Protein AF-A0A3N4V142-F1 (afdb_monomer)

pLDDT: mean 89.55, std 14.26, range [33.94, 98.5]

Radius of gyration: 16.53 Å; Cα contacts (8 Å, |Δi|>4): 207; chains: 1; bounding box: 37×30×50 Å

Nearest PDB structures (foldseek):
  4b8x-assembly1_B  TM=4.682E-01  e=1.183E+00  Streptomyces coelicolor

Structure (mmCIF, N/CA/C/O backbone):
data_AF-A0A3N4V142-F1
#
_entry.id   AF-A0A3N4V142-F1
#
loop_
_atom_site.group_PDB
_atom_site.id
_atom_site.type_symbol
_atom_site.label_atom_id
_atom_site.label_alt_id
_atom_site.label_comp_id
_atom_site.label_asym_id
_atom_site.label_entity_id
_atom_site.label_seq_id
_atom_site.pdbx_PDB_ins_code
_atom_site.Cartn_x
_atom_site.Cartn_y
_atom_site.Cartn_z
_atom_site.occupancy
_atom_site.B_iso_or_equiv
_atom_site.auth_seq_id
_atom_site.auth_comp_id
_atom_site.auth_asym_id
_atom_site.auth_atom_id
_atom_site.pdbx_PDB_model_num
ATOM 1 N N . MET A 1 1 ? 12.316 -19.179 24.791 1.00 38.84 1 MET A N 1
ATOM 2 C CA . MET A 1 1 ? 11.315 -18.103 24.986 1.00 38.84 1 MET A CA 1
ATOM 3 C C . MET A 1 1 ? 11.892 -16.774 24.496 1.00 38.84 1 MET A C 1
ATOM 5 O O . MET A 1 1 ? 12.183 -15.899 25.296 1.00 38.84 1 MET A O 1
ATOM 9 N N . THR A 1 2 ? 12.101 -16.636 23.185 1.00 36.81 2 THR A N 1
ATOM 10 C CA . THR A 1 2 ? 12.703 -15.438 22.552 1.00 36.81 2 THR A CA 1
ATOM 11 C C . THR A 1 2 ? 11.988 -15.021 21.258 1.00 36.81 2 THR A C 1
ATOM 13 O O . THR A 1 2 ? 12.402 -14.069 20.619 1.00 36.81 2 THR A O 1
ATOM 16 N N . SER A 1 3 ? 10.885 -15.680 20.884 1.00 42.75 3 SER A N 1
ATOM 17 C CA . SER A 1 3 ? 10.229 -15.501 19.573 1.00 42.75 3 SER A CA 1
ATOM 18 C C . SER A 1 3 ? 9.184 -14.371 19.523 1.00 42.75 3 SER A C 1
ATOM 20 O O . SER A 1 3 ? 8.798 -13.945 18.439 1.00 42.75 3 SER A O 1
ATOM 22 N N . SER A 1 4 ? 8.746 -13.836 20.669 1.00 42.22 4 SER A N 1
ATOM 23 C CA . SER A 1 4 ? 7.634 -12.870 20.695 1.00 42.22 4 SER A CA 1
ATOM 24 C C . SER A 1 4 ? 8.020 -11.449 20.262 1.00 42.22 4 SER A C 1
ATOM 26 O O . SER A 1 4 ? 7.137 -10.680 19.896 1.00 42.22 4 SER A O 1
ATOM 28 N N . PHE A 1 5 ? 9.306 -11.084 20.323 1.00 33.94 5 PHE A N 1
ATOM 29 C CA . PHE A 1 5 ? 9.769 -9.741 19.943 1.00 33.94 5 PHE A CA 1
ATOM 30 C C . PHE A 1 5 ? 9.992 -9.621 18.426 1.00 33.94 5 PHE A C 1
ATOM 32 O O . PHE A 1 5 ? 9.668 -8.587 17.848 1.00 33.94 5 PHE A O 1
ATOM 39 N N . ASP A 1 6 ? 10.449 -10.705 17.788 1.00 54.03 6 ASP A N 1
ATOM 40 C CA . ASP A 1 6 ? 10.699 -10.786 16.340 1.00 54.03 6 ASP A CA 1
ATOM 41 C C . ASP A 1 6 ? 9.384 -10.798 15.543 1.00 54.03 6 ASP A C 1
ATOM 43 O O . ASP A 1 6 ? 9.183 -10.003 14.628 1.00 54.03 6 ASP A O 1
ATOM 47 N N . SER A 1 7 ? 8.411 -11.600 15.994 1.00 56.69 7 SER A N 1
ATOM 48 C CA . SER A 1 7 ? 7.109 -11.739 15.327 1.00 56.69 7 SER A CA 1
ATOM 49 C C . SER A 1 7 ? 6.297 -10.437 15.291 1.00 56.69 7 SER A C 1
ATOM 51 O O . SER A 1 7 ? 5.573 -10.202 14.325 1.00 56.69 7 SER A O 1
ATOM 53 N N . SER A 1 8 ? 6.409 -9.572 16.313 1.00 61.19 8 SER A N 1
ATOM 54 C 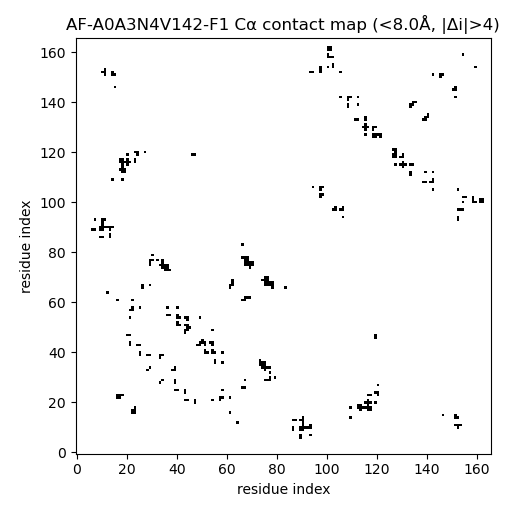CA . SER A 1 8 ? 5.695 -8.282 16.313 1.00 61.19 8 SER A CA 1
ATOM 55 C C . SER A 1 8 ? 6.309 -7.285 15.327 1.00 61.19 8 SER A C 1
ATOM 57 O O . SER A 1 8 ? 5.589 -6.496 14.721 1.00 61.19 8 SER A O 1
ATOM 59 N N . SER A 1 9 ? 7.630 -7.349 15.119 1.00 83.25 9 SER A N 1
ATOM 60 C CA . SER A 1 9 ? 8.323 -6.498 14.148 1.00 83.25 9 SER A CA 1
ATOM 61 C C . SER A 1 9 ? 7.916 -6.869 12.723 1.00 83.25 9 SER A C 1
ATOM 63 O O . SER A 1 9 ? 7.612 -5.993 11.916 1.00 83.25 9 SER A O 1
ATOM 65 N N . GLU A 1 10 ? 7.841 -8.167 12.428 1.00 89.44 10 GLU A N 1
ATOM 66 C CA . GLU A 1 10 ? 7.420 -8.664 11.117 1.00 89.44 10 GLU A CA 1
ATOM 67 C C . GLU A 1 10 ? 5.938 -8.386 10.831 1.00 89.44 10 GLU A C 1
ATOM 69 O O . GLU A 1 10 ? 5.598 -7.998 9.715 1.00 89.44 10 GLU A O 1
ATOM 74 N N . GLY A 1 11 ? 5.058 -8.531 11.829 1.00 93.19 11 GLY A N 1
ATOM 75 C CA . GLY A 1 11 ? 3.638 -8.194 11.693 1.00 93.19 11 GLY A CA 1
ATOM 76 C C . GLY A 1 11 ? 3.418 -6.704 11.422 1.00 93.19 11 GLY A C 1
ATOM 77 O O . GLY A 1 11 ? 2.671 -6.341 10.515 1.00 93.19 11 GLY A O 1
ATOM 78 N N . VAL A 1 12 ? 4.121 -5.822 12.141 1.00 94.69 12 VAL A N 1
ATOM 79 C CA . VAL A 1 12 ? 4.088 -4.369 11.887 1.00 94.69 12 VAL A CA 1
ATOM 80 C C . VAL A 1 12 ? 4.607 -4.040 10.486 1.00 94.69 12 VAL A C 1
ATOM 82 O O . VAL A 1 12 ? 3.970 -3.280 9.758 1.00 94.69 12 VAL A O 1
ATOM 85 N N . GLN A 1 13 ? 5.730 -4.633 10.082 1.00 94.25 13 GLN A N 1
ATOM 86 C CA . GLN A 1 13 ? 6.295 -4.451 8.747 1.00 94.25 13 GLN A CA 1
ATOM 87 C C . GLN A 1 13 ? 5.319 -4.896 7.652 1.00 94.25 13 GLN A C 1
ATOM 89 O O . GLN A 1 13 ? 5.111 -4.169 6.682 1.00 94.25 13 GLN A O 1
ATOM 94 N N . ALA A 1 14 ? 4.669 -6.047 7.828 1.00 95.56 14 ALA A N 1
ATOM 95 C CA . ALA A 1 14 ? 3.656 -6.537 6.904 1.00 95.56 14 ALA A CA 1
ATOM 96 C C . ALA A 1 14 ? 2.447 -5.591 6.819 1.00 95.56 14 ALA A C 1
ATOM 98 O O . ALA A 1 14 ? 1.974 -5.292 5.724 1.00 95.56 14 ALA A O 1
ATOM 99 N N . LEU A 1 15 ? 1.993 -5.027 7.944 1.00 96.81 15 LEU A N 1
ATOM 100 C CA . LEU A 1 15 ? 0.937 -4.010 7.935 1.00 96.81 15 LEU A CA 1
ATOM 101 C C . LEU A 1 15 ? 1.341 -2.749 7.168 1.00 96.81 15 LEU A C 1
ATOM 103 O O . LEU A 1 15 ? 0.522 -2.210 6.423 1.00 96.81 15 LEU A O 1
ATOM 107 N N . ILE A 1 16 ? 2.581 -2.279 7.321 1.00 95.69 16 ILE A N 1
ATOM 108 C CA . ILE A 1 16 ? 3.093 -1.130 6.560 1.00 95.69 16 ILE A CA 1
ATOM 109 C C . ILE A 1 16 ? 3.028 -1.431 5.059 1.00 95.69 16 ILE A C 1
ATOM 111 O O . ILE A 1 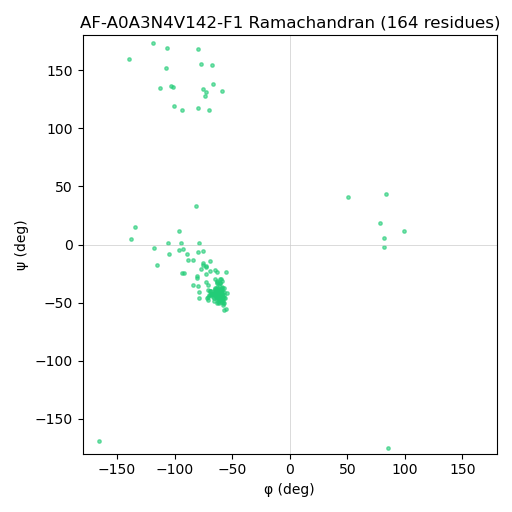16 ? 2.455 -0.645 4.310 1.00 95.69 16 ILE A O 1
ATOM 115 N N . VAL A 1 17 ? 3.536 -2.590 4.632 1.00 96.00 17 VAL A N 1
ATOM 116 C CA . VAL A 1 17 ? 3.556 -2.986 3.216 1.00 96.00 17 VAL A CA 1
ATOM 117 C C . VAL A 1 17 ? 2.141 -3.132 2.651 1.00 96.00 17 VAL A C 1
ATOM 119 O O . VAL A 1 17 ? 1.828 -2.545 1.619 1.00 96.00 17 VAL A O 1
ATOM 122 N N . PHE A 1 18 ? 1.255 -3.865 3.326 1.00 96.12 18 PHE A N 1
ATOM 123 C CA . PHE A 1 18 ? -0.071 -4.172 2.782 1.00 96.12 18 PHE A CA 1
ATOM 124 C C . PHE A 1 18 ? -1.060 -3.006 2.833 1.00 96.12 18 PHE A C 1
ATOM 126 O O . PHE A 1 18 ? -2.070 -3.043 2.129 1.00 96.12 18 PHE A O 1
ATOM 133 N N . THR A 1 19 ? -0.796 -1.982 3.650 1.00 97.06 19 THR A N 1
ATOM 134 C CA . THR A 1 19 ? -1.629 -0.770 3.711 1.00 97.06 19 THR A CA 1
ATOM 135 C C . THR A 1 19 ? -1.105 0.379 2.857 1.00 97.06 19 THR A C 1
ATOM 137 O O . THR A 1 19 ? -1.785 1.401 2.746 1.00 97.06 19 THR A O 1
ATOM 140 N N . ASP A 1 20 ? 0.067 0.230 2.237 1.00 95.88 20 ASP A N 1
ATOM 141 C CA . ASP A 1 20 ? 0.631 1.223 1.330 1.00 95.88 20 ASP A CA 1
ATOM 142 C C . ASP A 1 20 ? 0.242 0.905 -0.132 1.00 95.88 20 ASP A C 1
ATOM 144 O O . ASP A 1 20 ? 0.649 -0.122 -0.686 1.00 95.88 20 ASP A O 1
ATOM 148 N N . PRO A 1 21 ? -0.531 1.782 -0.801 1.00 95.62 21 PRO A N 1
ATOM 149 C CA . PRO A 1 21 ? -0.915 1.590 -2.194 1.00 95.62 21 PRO A CA 1
ATOM 150 C C . PRO A 1 21 ? 0.251 1.505 -3.183 1.00 95.62 21 PRO A C 1
ATOM 152 O O . PRO A 1 21 ? 0.092 0.877 -4.230 1.00 95.62 21 PRO A O 1
ATOM 155 N N . VAL A 1 22 ? 1.375 2.171 -2.900 1.00 96.38 22 VAL A N 1
ATOM 156 C CA . VAL A 1 22 ? 2.572 2.129 -3.749 1.00 96.38 22 VAL A CA 1
ATOM 157 C C . VAL A 1 22 ? 3.228 0.763 -3.607 1.00 96.38 22 VAL A C 1
ATOM 159 O O . VAL A 1 22 ? 3.499 0.129 -4.622 1.00 96.38 22 VAL A O 1
ATOM 162 N N . CYS A 1 23 ? 3.381 0.263 -2.376 1.00 96.38 23 CYS A N 1
ATOM 163 C CA . CYS A 1 23 ? 3.896 -1.082 -2.120 1.00 96.38 23 CYS A CA 1
ATOM 164 C C . CYS A 1 23 ? 3.080 -2.146 -2.859 1.00 96.38 23 CYS A C 1
ATOM 166 O O . CYS A 1 23 ? 3.625 -2.899 -3.663 1.00 96.38 23 CYS A O 1
ATOM 168 N N . VAL A 1 24 ? 1.762 -2.175 -2.634 1.00 95.50 24 VAL A N 1
ATOM 169 C CA . VAL A 1 24 ? 0.869 -3.203 -3.198 1.00 95.50 24 VAL A CA 1
ATOM 170 C C . VAL A 1 24 ? 0.886 -3.208 -4.728 1.00 95.50 24 VAL A C 1
ATOM 172 O O . VAL A 1 24 ? 0.833 -4.279 -5.336 1.00 95.50 24 VAL A O 1
ATOM 175 N N . TYR A 1 25 ? 0.966 -2.033 -5.356 1.00 96.31 25 TYR A N 1
ATOM 176 C CA . TYR A 1 25 ? 0.995 -1.933 -6.813 1.00 96.31 25 TYR A CA 1
ATOM 177 C C . TYR A 1 25 ? 2.379 -2.235 -7.404 1.00 96.31 25 TYR A C 1
ATOM 179 O O . TYR A 1 25 ? 2.463 -2.859 -8.456 1.00 96.31 25 TYR A O 1
ATOM 187 N N . CYS A 1 26 ? 3.471 -1.859 -6.731 1.00 96.44 26 CYS A N 1
ATOM 188 C CA . CYS A 1 26 ? 4.814 -2.288 -7.125 1.00 96.44 26 CYS A CA 1
ATOM 189 C C . CYS A 1 26 ? 4.943 -3.817 -7.099 1.00 96.44 26 CYS A C 1
ATOM 191 O O . CYS A 1 26 ? 5.487 -4.388 -8.041 1.00 96.44 26 CYS A O 1
ATOM 193 N N . LEU A 1 27 ? 4.399 -4.475 -6.067 1.00 95.12 27 LEU A N 1
ATOM 194 C CA . LEU A 1 27 ? 4.379 -5.938 -5.976 1.00 95.12 27 LEU A CA 1
ATOM 195 C C . LEU A 1 27 ? 3.616 -6.573 -7.144 1.00 95.12 27 LEU A C 1
ATOM 197 O O . LEU A 1 27 ? 4.119 -7.523 -7.732 1.00 95.12 27 LEU A O 1
ATOM 201 N N . ASP A 1 28 ? 2.462 -6.023 -7.545 1.00 94.69 28 ASP A N 1
ATOM 202 C CA . ASP A 1 28 ? 1.756 -6.510 -8.743 1.00 94.69 28 ASP A CA 1
ATOM 203 C C . ASP A 1 28 ? 2.620 -6.451 -9.990 1.00 94.69 28 ASP A C 1
ATOM 205 O O . ASP A 1 28 ? 2.728 -7.441 -10.701 1.00 94.69 28 ASP A O 1
ATOM 209 N N . LEU A 1 29 ? 3.245 -5.303 -10.248 1.00 96.06 29 LEU A N 1
ATOM 210 C CA . LEU A 1 29 ? 4.057 -5.120 -11.445 1.00 96.06 29 LEU A CA 1
ATOM 211 C C . LEU A 1 29 ? 5.215 -6.124 -11.491 1.00 96.06 29 LEU A C 1
ATOM 213 O O . LEU A 1 29 ? 5.496 -6.684 -12.551 1.00 96.06 29 LEU A O 1
ATOM 217 N N . VAL A 1 30 ? 5.858 -6.382 -10.350 1.00 96.00 30 VAL A N 1
ATOM 218 C CA . VAL A 1 30 ? 6.935 -7.376 -10.249 1.00 96.00 30 VAL A CA 1
ATOM 219 C C . VAL A 1 30 ? 6.407 -8.791 -10.493 1.00 96.00 30 VAL A C 1
ATOM 221 O O . VAL A 1 30 ? 6.980 -9.507 -11.311 1.00 96.00 30 VAL A O 1
ATOM 224 N N . HIS A 1 31 ? 5.285 -9.175 -9.876 1.00 93.44 31 HIS A N 1
ATOM 225 C CA . HIS A 1 31 ? 4.668 -10.494 -10.078 1.00 93.44 31 HIS A CA 1
ATOM 226 C C . HIS A 1 31 ? 4.066 -10.684 -11.483 1.00 93.44 31 HIS A C 1
ATOM 228 O O . HIS A 1 31 ? 3.934 -11.808 -11.966 1.00 93.44 31 HIS A O 1
ATOM 234 N N . GLU A 1 32 ? 3.730 -9.595 -12.178 1.00 93.81 32 GLU A N 1
ATOM 235 C CA . GLU A 1 32 ? 3.373 -9.589 -13.603 1.00 93.81 32 GLU A CA 1
ATOM 236 C C . GLU A 1 32 ? 4.603 -9.735 -14.522 1.00 93.81 32 GLU A C 1
ATOM 238 O O . GLU A 1 32 ? 4.455 -9.893 -15.737 1.00 93.81 32 GLU A O 1
ATOM 243 N N . GLY A 1 33 ? 5.815 -9.725 -13.957 1.00 95.31 33 GLY A N 1
ATOM 244 C CA . GLY A 1 33 ? 7.072 -9.990 -14.651 1.00 95.31 33 GLY A CA 1
ATOM 245 C C . GLY A 1 33 ? 7.864 -8.745 -15.049 1.00 95.31 33 GLY A C 1
ATOM 246 O O . GLY A 1 33 ? 8.817 -8.867 -15.822 1.00 95.31 33 GLY A O 1
ATOM 247 N N . LEU A 1 34 ? 7.508 -7.549 -14.563 1.00 97.19 34 LEU A N 1
ATOM 248 C CA . LEU A 1 34 ? 8.350 -6.371 -14.774 1.00 97.19 34 LEU A CA 1
ATOM 249 C C . LEU A 1 34 ? 9.604 -6.466 -13.906 1.00 97.19 34 LEU A C 1
ATOM 251 O O . LEU A 1 34 ? 9.532 -6.673 -12.699 1.00 97.19 34 LEU A O 1
ATOM 255 N N . THR A 1 35 ? 10.758 -6.239 -14.529 1.00 97.25 35 THR A N 1
ATOM 256 C CA . THR A 1 35 ? 12.062 -6.313 -13.857 1.00 97.25 35 THR A CA 1
ATOM 257 C C . THR A 1 35 ? 12.782 -4.969 -13.793 1.00 97.25 35 THR A C 1
ATOM 259 O O . THR A 1 35 ? 13.689 -4.810 -12.987 1.00 97.25 35 THR A O 1
ATOM 262 N N . SER A 1 36 ? 12.413 -3.972 -14.603 1.00 97.88 36 SER A N 1
ATOM 263 C CA . SER A 1 36 ? 13.088 -2.668 -14.597 1.00 97.88 36 SER A CA 1
ATOM 264 C C . SER A 1 36 ? 12.599 -1.790 -13.445 1.00 97.88 36 SER A C 1
ATOM 266 O O . SER A 1 36 ? 11.439 -1.380 -13.425 1.00 97.88 36 SER A O 1
ATOM 268 N N . GLU A 1 37 ? 13.496 -1.427 -12.526 1.00 97.06 37 GLU A N 1
ATOM 269 C CA . GLU A 1 37 ? 13.172 -0.562 -11.382 1.00 97.06 37 GLU A CA 1
ATOM 270 C C . GLU A 1 37 ? 12.577 0.786 -11.817 1.00 97.06 37 GLU A C 1
ATOM 272 O O . GLU A 1 37 ? 11.546 1.216 -11.300 1.00 97.06 37 GLU A O 1
ATOM 277 N N . ALA A 1 38 ? 13.187 1.428 -12.817 1.00 97.44 38 ALA A N 1
ATOM 278 C CA . ALA A 1 38 ? 12.730 2.716 -13.330 1.00 97.44 38 ALA A CA 1
ATOM 279 C C . ALA A 1 38 ? 11.328 2.625 -13.953 1.00 97.44 38 ALA A C 1
ATOM 281 O O . ALA A 1 38 ? 10.510 3.528 -13.773 1.00 97.44 38 ALA A O 1
ATOM 282 N N . GLU A 1 39 ? 11.032 1.532 -14.663 1.00 98.12 39 GLU A N 1
ATOM 283 C CA . GLU A 1 39 ? 9.713 1.315 -15.256 1.00 98.12 39 GLU A CA 1
ATOM 284 C C . GLU A 1 39 ? 8.647 1.056 -14.188 1.00 98.12 39 GLU A C 1
ATOM 286 O O . GLU A 1 39 ? 7.563 1.641 -14.249 1.00 98.12 39 GLU A O 1
ATOM 291 N N . ILE A 1 40 ? 8.956 0.227 -13.186 1.00 98.25 40 ILE A N 1
ATOM 292 C CA . ILE A 1 40 ? 8.040 -0.063 -12.078 1.00 98.25 40 ILE A CA 1
ATOM 293 C C . ILE A 1 40 ? 7.736 1.225 -11.303 1.00 98.25 40 ILE A C 1
ATOM 295 O O . ILE A 1 40 ? 6.565 1.551 -11.091 1.00 98.25 40 ILE A O 1
ATOM 299 N N . ALA A 1 41 ? 8.767 2.004 -10.954 1.00 98.25 41 ALA A N 1
ATOM 300 C CA . ALA A 1 41 ? 8.612 3.274 -10.250 1.00 98.25 41 ALA A CA 1
ATOM 301 C C . ALA A 1 41 ? 7.757 4.271 -11.046 1.00 98.25 41 ALA A C 1
ATOM 303 O O . ALA A 1 41 ? 6.850 4.888 -10.488 1.00 98.25 41 ALA A O 1
ATOM 304 N N . ALA A 1 42 ? 7.996 4.403 -12.356 1.00 98.50 42 ALA A N 1
ATOM 305 C CA . ALA A 1 42 ? 7.227 5.298 -13.217 1.00 98.50 42 ALA A CA 1
ATOM 306 C C . ALA A 1 42 ? 5.745 4.898 -13.296 1.00 98.50 42 ALA A C 1
ATOM 308 O O . ALA A 1 42 ? 4.866 5.744 -13.113 1.00 98.50 42 ALA A O 1
ATOM 309 N N . ARG A 1 43 ? 5.454 3.606 -13.503 1.00 97.94 43 ARG A N 1
ATOM 310 C CA . ARG A 1 43 ? 4.075 3.098 -13.565 1.00 97.94 43 ARG A CA 1
ATOM 311 C C . ARG A 1 43 ? 3.353 3.246 -12.229 1.00 97.94 43 ARG A C 1
ATOM 313 O O . ARG A 1 43 ? 2.177 3.608 -12.212 1.00 97.94 43 ARG A O 1
ATOM 320 N N . ALA A 1 44 ? 4.029 2.986 -11.111 1.00 97.12 44 ALA A N 1
ATOM 321 C CA . ALA A 1 44 ? 3.451 3.163 -9.782 1.00 97.12 44 ALA A CA 1
ATOM 322 C C . ALA A 1 44 ? 3.179 4.637 -9.461 1.00 97.12 44 ALA A C 1
ATOM 324 O O . ALA A 1 44 ? 2.094 4.974 -8.979 1.00 97.12 44 ALA A O 1
ATOM 325 N N . ALA A 1 45 ? 4.116 5.522 -9.801 1.00 97.19 45 ALA A N 1
ATOM 326 C CA . ALA A 1 45 ? 3.964 6.963 -9.646 1.00 97.19 45 ALA A CA 1
ATOM 327 C C . ALA A 1 45 ? 2.743 7.496 -10.406 1.00 97.19 45 ALA A C 1
ATOM 329 O O . ALA A 1 45 ? 1.883 8.147 -9.808 1.00 97.19 45 ALA A O 1
ATOM 330 N N . GLU A 1 46 ? 2.616 7.146 -11.688 1.00 95.81 46 GLU A N 1
ATOM 331 C CA . GLU A 1 46 ? 1.468 7.518 -12.519 1.00 95.81 46 GLU A CA 1
ATOM 332 C C . GLU A 1 46 ? 0.157 6.956 -11.954 1.00 95.81 46 GLU A C 1
ATOM 334 O O . GLU A 1 46 ? -0.842 7.669 -11.830 1.00 95.81 46 GLU A O 1
ATOM 339 N N . ARG A 1 47 ? 0.158 5.674 -11.577 1.00 93.81 47 ARG A N 1
ATOM 340 C CA . ARG A 1 47 ? -1.043 4.978 -11.117 1.00 93.81 47 ARG A CA 1
ATOM 341 C C . ARG A 1 47 ? -1.608 5.556 -9.825 1.00 93.81 47 ARG A C 1
ATOM 343 O O . ARG A 1 47 ? -2.830 5.672 -9.689 1.00 93.81 47 ARG A O 1
ATOM 350 N N . ILE A 1 48 ? -0.734 5.823 -8.861 1.00 93.06 48 ILE A N 1
ATOM 351 C CA . ILE A 1 48 ? -1.117 6.214 -7.502 1.00 93.06 48 ILE A CA 1
ATOM 352 C C . ILE A 1 48 ? -1.207 7.739 -7.365 1.00 93.06 48 ILE A C 1
ATOM 354 O O . ILE A 1 48 ? -1.980 8.224 -6.534 1.00 93.06 48 ILE A O 1
ATOM 358 N N . GLY A 1 49 ? -0.492 8.487 -8.210 1.00 93.38 49 GLY A N 1
ATOM 359 C CA . GLY A 1 49 ? -0.398 9.945 -8.147 1.00 93.38 49 GLY A CA 1
ATOM 360 C C . GLY A 1 49 ? 0.664 10.421 -7.154 1.00 93.38 49 GLY A C 1
ATOM 361 O O . GLY A 1 49 ? 0.406 11.336 -6.374 1.00 93.38 49 GLY A O 1
ATOM 362 N N . VAL A 1 50 ? 1.836 9.781 -7.160 1.00 94.62 50 VAL A N 1
ATOM 363 C CA . VAL A 1 50 ? 3.018 10.153 -6.356 1.00 94.62 50 VAL A CA 1
ATOM 364 C C . VAL A 1 50 ? 4.189 10.507 -7.274 1.00 94.62 50 VAL A C 1
ATOM 366 O O . VAL A 1 50 ? 4.088 10.356 -8.490 1.00 94.62 50 VAL A O 1
ATOM 369 N N . THR A 1 51 ? 5.300 11.003 -6.726 1.00 98.00 51 THR A N 1
ATOM 370 C CA . THR A 1 51 ? 6.499 11.248 -7.542 1.00 98.00 51 THR A CA 1
ATOM 371 C C . THR A 1 51 ? 7.240 9.941 -7.833 1.00 98.00 51 THR A C 1
ATOM 373 O O . THR A 1 51 ? 7.135 8.973 -7.074 1.00 98.00 51 THR A O 1
ATOM 376 N N . VAL A 1 52 ? 8.008 9.912 -8.925 1.00 98.12 52 VAL A N 1
ATOM 377 C CA . VAL A 1 52 ? 8.819 8.740 -9.296 1.00 98.12 52 VAL A CA 1
ATOM 378 C C . VAL A 1 52 ? 9.878 8.458 -8.231 1.00 98.12 52 VAL A C 1
ATOM 380 O O . VAL A 1 52 ? 10.114 7.303 -7.898 1.00 98.12 52 VAL A O 1
ATOM 383 N N . GLU A 1 53 ? 10.456 9.499 -7.628 1.00 98.06 53 GLU A N 1
ATOM 384 C CA . GLU A 1 53 ? 11.453 9.375 -6.560 1.00 98.06 53 GLU A CA 1
ATOM 385 C C . GLU A 1 53 ? 10.864 8.707 -5.313 1.00 98.06 53 GLU A C 1
ATOM 387 O O . GLU A 1 53 ? 11.521 7.882 -4.683 1.00 98.06 53 GLU A O 1
ATOM 392 N N . HIS A 1 54 ? 9.614 9.030 -4.968 1.00 96.88 54 HIS A N 1
ATOM 393 C CA . HIS A 1 54 ? 8.928 8.374 -3.861 1.00 96.88 54 HIS A CA 1
ATOM 394 C C . HIS A 1 54 ? 8.657 6.897 -4.167 1.00 96.88 54 HIS A C 1
ATOM 396 O O . HIS A 1 54 ? 8.929 6.043 -3.327 1.00 96.88 54 HIS A O 1
ATOM 402 N N . ALA A 1 55 ? 8.176 6.582 -5.375 1.00 97.62 55 ALA A N 1
ATOM 403 C CA . ALA A 1 55 ? 7.939 5.199 -5.784 1.00 97.62 55 ALA A CA 1
ATOM 404 C C . ALA A 1 55 ? 9.234 4.364 -5.822 1.00 97.62 55 ALA A C 1
ATOM 406 O O . ALA A 1 55 ? 9.234 3.216 -5.381 1.00 97.62 55 ALA A O 1
ATOM 407 N N . ALA A 1 56 ? 10.346 4.950 -6.275 1.00 97.31 56 ALA A N 1
ATOM 408 C CA . ALA A 1 56 ? 11.661 4.311 -6.251 1.00 97.31 56 ALA A CA 1
ATOM 409 C C . 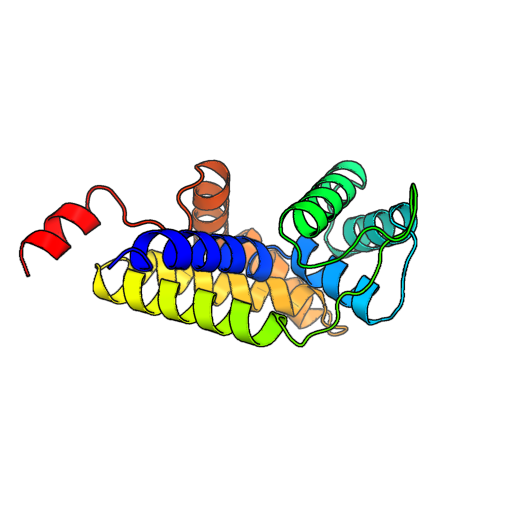ALA A 1 56 ? 12.141 4.040 -4.814 1.00 97.31 56 ALA A C 1
ATOM 411 O O . ALA A 1 56 ? 12.557 2.928 -4.501 1.00 97.31 56 ALA A O 1
ATOM 412 N N . ALA A 1 57 ? 11.988 5.007 -3.902 1.00 97.12 57 ALA A N 1
ATOM 413 C CA . ALA A 1 57 ? 12.325 4.804 -2.491 1.00 97.12 57 ALA A CA 1
ATOM 414 C C . ALA A 1 57 ? 11.487 3.688 -1.836 1.00 97.12 57 ALA A C 1
ATOM 416 O O . ALA A 1 57 ? 11.986 2.954 -0.983 1.00 97.12 57 ALA A O 1
ATOM 417 N N . VAL A 1 58 ? 10.221 3.537 -2.241 1.00 96.50 58 VAL A N 1
ATOM 418 C CA . VAL A 1 58 ? 9.365 2.426 -1.799 1.00 96.50 58 VAL A CA 1
ATOM 419 C C . VAL A 1 58 ? 9.866 1.086 -2.340 1.00 96.50 58 VAL A C 1
ATOM 421 O O . VAL A 1 58 ? 9.916 0.122 -1.579 1.00 96.50 58 VAL A O 1
ATOM 424 N N . LEU A 1 59 ? 10.281 1.012 -3.609 1.00 96.38 59 LEU A N 1
ATOM 425 C CA . LEU A 1 59 ? 10.887 -0.200 -4.177 1.00 96.38 59 LEU A CA 1
ATOM 426 C C . LEU A 1 59 ? 12.151 -0.615 -3.422 1.00 96.38 59 LEU A C 1
ATOM 428 O O . LEU A 1 59 ? 12.274 -1.778 -3.042 1.00 96.38 59 LEU A O 1
ATOM 432 N N . ASP A 1 60 ? 13.049 0.329 -3.136 1.00 96.25 60 ASP A N 1
ATOM 433 C CA . ASP A 1 60 ? 14.231 0.066 -2.309 1.00 96.25 60 ASP A CA 1
ATOM 434 C C . ASP A 1 60 ? 13.845 -0.449 -0.915 1.00 96.25 60 ASP A C 1
ATOM 436 O O . ASP A 1 60 ? 14.468 -1.377 -0.394 1.00 96.25 60 ASP A O 1
ATOM 440 N N . GLY A 1 61 ? 12.783 0.114 -0.331 1.00 95.00 61 GLY A N 1
ATOM 441 C CA . GLY A 1 61 ? 12.190 -0.371 0.911 1.00 95.00 61 GLY A CA 1
ATOM 442 C C . GLY A 1 61 ? 11.744 -1.830 0.809 1.00 95.00 61 GLY A C 1
ATOM 443 O O . GLY A 1 61 ? 12.163 -2.638 1.634 1.00 95.00 61 GLY A O 1
ATOM 444 N N . LEU A 1 62 ? 10.955 -2.178 -0.215 1.00 95.56 62 LEU A N 1
ATOM 445 C CA . LEU A 1 62 ? 10.469 -3.542 -0.470 1.00 95.56 62 LEU A CA 1
ATOM 446 C C . LEU A 1 62 ? 11.608 -4.555 -0.650 1.00 95.56 62 LEU A C 1
ATOM 448 O O . LEU A 1 62 ? 11.496 -5.683 -0.169 1.00 95.56 62 LEU A O 1
ATOM 452 N N . ILE A 1 63 ? 12.710 -4.151 -1.288 1.00 94.75 63 ILE A N 1
ATOM 453 C CA . ILE A 1 63 ? 13.927 -4.970 -1.388 1.00 94.75 63 ILE A CA 1
ATOM 454 C C . ILE A 1 63 ? 14.556 -5.158 -0.009 1.00 94.75 63 ILE A C 1
ATOM 456 O O . ILE A 1 63 ? 14.875 -6.278 0.386 1.00 94.75 63 ILE A O 1
ATOM 460 N N . GLY A 1 64 ? 14.721 -4.068 0.745 1.00 92.50 64 GLY A N 1
ATOM 461 C CA . GLY A 1 64 ? 15.319 -4.101 2.079 1.00 92.50 64 GLY A CA 1
ATOM 462 C C . GLY A 1 64 ? 14.539 -4.962 3.074 1.00 92.50 64 GLY A C 1
ATOM 463 O O . GLY A 1 64 ? 15.140 -5.547 3.973 1.00 92.50 64 GLY A O 1
ATOM 464 N N . VAL A 1 65 ? 13.220 -5.068 2.894 1.00 91.44 65 VAL A N 1
ATOM 465 C CA . VAL A 1 65 ? 12.335 -5.902 3.716 1.00 91.44 65 VAL A CA 1
ATOM 466 C C . VAL A 1 65 ? 12.065 -7.298 3.143 1.00 91.44 65 VAL A C 1
ATOM 468 O O . VAL A 1 65 ? 11.327 -8.063 3.760 1.00 91.44 65 VAL A O 1
ATOM 471 N N . GLY A 1 66 ? 12.664 -7.643 1.999 1.00 91.69 66 GLY A N 1
ATOM 472 C CA . GLY A 1 66 ? 12.647 -8.997 1.442 1.00 91.69 66 GLY A CA 1
ATOM 473 C C . GLY A 1 66 ? 11.365 -9.409 0.715 1.00 91.69 66 GLY A C 1
ATOM 474 O O . GLY A 1 66 ? 11.157 -10.599 0.524 1.00 91.69 66 GLY A O 1
ATOM 475 N N . TYR A 1 67 ? 10.517 -8.467 0.293 1.00 93.19 67 TYR A N 1
ATOM 476 C CA . TYR A 1 67 ? 9.325 -8.794 -0.509 1.00 93.19 67 TYR A CA 1
ATOM 477 C C . TYR A 1 67 ? 9.649 -9.007 -1.993 1.00 93.19 67 TYR A C 1
ATOM 479 O O . TYR A 1 67 ? 8.940 -9.720 -2.693 1.00 93.19 67 TYR A O 1
ATOM 487 N N . ILE A 1 68 ? 10.714 -8.367 -2.473 1.00 94.69 68 ILE A N 1
ATOM 488 C CA . ILE A 1 68 ? 11.253 -8.501 -3.829 1.00 94.69 68 ILE A CA 1
ATOM 489 C C . ILE A 1 68 ? 12.781 -8.514 -3.746 1.00 94.69 68 ILE A C 1
ATOM 491 O O . ILE A 1 68 ? 13.366 -8.071 -2.758 1.00 94.69 68 ILE A O 1
ATOM 495 N N . GLY A 1 69 ? 13.444 -9.034 -4.772 1.00 94.44 69 GLY A N 1
ATOM 496 C CA . GLY A 1 69 ? 14.896 -9.166 -4.810 1.00 94.44 69 GLY A CA 1
ATOM 497 C C . GLY A 1 69 ? 15.565 -8.167 -5.748 1.00 94.44 69 GLY A C 1
ATOM 498 O O . GLY A 1 69 ? 14.929 -7.527 -6.583 1.00 94.44 69 GLY A O 1
ATOM 499 N N . ARG A 1 70 ? 16.893 -8.080 -5.652 1.00 95.81 70 ARG A N 1
ATOM 500 C CA . ARG A 1 70 ? 17.735 -7.385 -6.631 1.00 95.81 70 ARG A CA 1
ATOM 501 C C . ARG A 1 70 ? 18.367 -8.428 -7.561 1.00 95.81 70 ARG A C 1
ATOM 503 O O . ARG A 1 70 ? 19.104 -9.290 -7.088 1.00 95.81 70 ARG A O 1
ATOM 510 N N . ALA A 1 71 ? 18.088 -8.346 -8.861 1.00 93.75 71 ALA A N 1
ATOM 511 C CA . ALA A 1 71 ? 18.682 -9.208 -9.893 1.00 93.75 71 ALA A CA 1
ATOM 512 C C . ALA A 1 71 ? 19.937 -8.588 -10.538 1.00 93.75 71 ALA A C 1
ATOM 514 O O . ALA A 1 71 ? 20.807 -9.300 -11.033 1.00 93.75 71 ALA A O 1
ATOM 515 N N . GLY A 1 72 ? 20.049 -7.259 -10.504 1.00 92.31 72 GLY A N 1
ATOM 516 C CA . GLY A 1 72 ? 21.139 -6.501 -11.115 1.00 92.31 72 GLY A CA 1
ATOM 517 C C . GLY A 1 72 ? 21.171 -5.058 -10.613 1.00 92.31 72 GLY A C 1
ATOM 518 O O . GLY A 1 72 ? 20.471 -4.714 -9.668 1.00 92.31 72 GLY A O 1
ATOM 519 N N . LEU A 1 73 ? 21.969 -4.188 -11.242 1.00 89.62 73 LEU A N 1
ATOM 520 C CA . LEU A 1 73 ? 22.122 -2.794 -10.784 1.00 89.62 73 LEU A CA 1
ATOM 521 C C . LEU A 1 73 ? 20.807 -1.998 -10.799 1.00 89.62 73 LEU A C 1
ATOM 523 O O . LEU A 1 73 ? 20.612 -1.142 -9.947 1.00 89.62 73 LEU A O 1
ATOM 527 N N . THR A 1 74 ? 19.927 -2.291 -11.755 1.00 91.94 74 THR A N 1
ATOM 528 C CA . THR A 1 74 ? 18.618 -1.636 -11.942 1.00 91.94 74 THR A CA 1
ATOM 529 C C . THR A 1 74 ? 17.501 -2.655 -12.184 1.00 91.94 74 THR A C 1
ATOM 531 O O . THR A 1 74 ? 16.442 -2.312 -12.710 1.00 91.94 74 THR A O 1
ATOM 534 N N . GLU A 1 75 ? 17.778 -3.9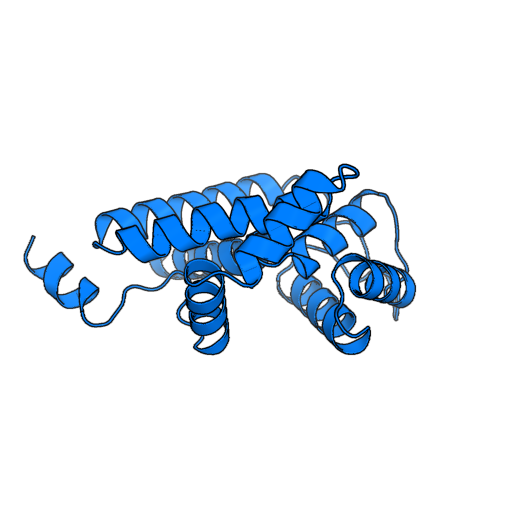28 -11.894 1.00 95.88 75 GLU A N 1
ATOM 535 C CA . GLU A 1 75 ? 16.877 -5.045 -12.171 1.00 95.88 75 GLU A CA 1
ATOM 536 C C . GLU A 1 75 ? 16.357 -5.647 -10.867 1.00 95.88 75 GLU A C 1
ATOM 538 O O . GLU A 1 75 ? 17.117 -5.903 -9.925 1.00 95.88 75 GLU A O 1
ATOM 543 N N . ILE A 1 76 ? 15.053 -5.887 -10.849 1.00 97.00 76 ILE A N 1
ATOM 544 C CA . ILE A 1 76 ? 14.264 -6.421 -9.749 1.00 97.00 76 ILE A CA 1
ATOM 545 C C . ILE A 1 76 ? 13.969 -7.892 -10.033 1.00 97.00 76 ILE A C 1
ATOM 547 O O . ILE A 1 76 ? 13.636 -8.265 -11.159 1.00 97.00 76 ILE A O 1
ATOM 551 N N . ALA A 1 77 ? 14.111 -8.721 -9.004 1.00 95.44 77 ALA A N 1
ATOM 552 C CA . ALA A 1 77 ? 13.735 -10.125 -9.021 1.00 95.44 77 ALA A CA 1
ATOM 553 C C . ALA A 1 77 ? 12.398 -10.313 -8.303 1.00 95.44 77 ALA A C 1
ATOM 555 O O . ALA A 1 77 ? 12.211 -9.807 -7.195 1.00 95.44 77 ALA A O 1
ATOM 556 N N . ASP A 1 78 ? 11.511 -11.099 -8.902 1.00 94.69 78 ASP A N 1
ATOM 557 C CA . ASP A 1 78 ? 10.382 -11.671 -8.180 1.00 94.69 78 ASP A CA 1
ATOM 558 C C . ASP A 1 78 ? 10.890 -12.794 -7.259 1.00 94.69 78 ASP A C 1
ATOM 560 O O . ASP A 1 78 ? 11.619 -13.685 -7.705 1.00 94.69 78 ASP A O 1
ATOM 564 N N . LEU A 1 79 ? 10.535 -12.734 -5.975 1.00 90.69 79 LEU A N 1
ATOM 565 C CA . LEU A 1 79 ? 10.837 -13.782 -4.992 1.00 90.69 79 LEU A CA 1
ATOM 566 C C . LEU A 1 79 ? 9.703 -14.811 -4.866 1.00 90.69 79 LEU A C 1
ATOM 568 O O . LEU A 1 79 ? 9.851 -15.809 -4.166 1.00 90.69 79 LEU A O 1
ATOM 572 N N . GLY A 1 80 ? 8.596 -14.601 -5.578 1.00 85.25 80 GLY A N 1
ATOM 573 C CA . GLY A 1 80 ? 7.404 -15.427 -5.527 1.00 85.25 80 GLY A CA 1
ATOM 574 C C . GLY A 1 80 ? 6.458 -15.038 -4.393 1.00 85.25 80 GLY A C 1
ATOM 575 O O . GLY A 1 80 ? 6.644 -14.052 -3.682 1.00 85.25 80 GLY A O 1
ATOM 576 N N . LEU A 1 81 ? 5.399 -15.834 -4.246 1.00 79.25 81 LEU A N 1
ATOM 577 C CA . LEU A 1 81 ? 4.319 -15.603 -3.281 1.00 79.25 81 LEU A CA 1
ATOM 578 C C . LEU A 1 81 ? 4.375 -16.542 -2.071 1.00 79.25 81 LEU A C 1
ATOM 580 O O . LEU A 1 81 ? 3.500 -16.468 -1.209 1.00 79.25 81 LEU A O 1
ATOM 584 N N . ASP A 1 82 ? 5.375 -17.420 -1.996 1.00 80.06 82 ASP A N 1
ATOM 585 C CA . ASP A 1 82 ? 5.443 -18.463 -0.967 1.00 80.06 82 ASP A CA 1
ATOM 586 C C . ASP A 1 82 ? 5.486 -17.853 0.445 1.00 80.06 82 ASP A C 1
ATOM 588 O O . ASP A 1 82 ? 4.724 -18.258 1.325 1.00 80.06 82 ASP A O 1
ATOM 592 N N . ASP A 1 83 ? 6.274 -16.791 0.630 1.00 82.00 83 ASP A N 1
ATOM 593 C CA . ASP A 1 83 ? 6.357 -16.059 1.899 1.00 82.00 83 ASP A CA 1
ATOM 594 C C . ASP A 1 83 ? 5.250 -14.999 2.059 1.00 82.00 83 ASP A C 1
ATOM 596 O O . ASP A 1 83 ? 4.994 -14.512 3.164 1.00 82.00 83 ASP A O 1
ATOM 600 N N . PHE A 1 84 ? 4.528 -14.663 0.983 1.00 84.44 84 PHE A N 1
ATOM 601 C CA . PHE A 1 84 ? 3.474 -13.644 1.007 1.00 84.44 84 PHE A CA 1
ATOM 602 C C . PHE A 1 84 ? 2.333 -14.032 1.953 1.00 84.44 84 PHE A C 1
ATOM 604 O O . PHE A 1 84 ? 1.861 -13.206 2.738 1.00 84.44 84 PHE A O 1
ATOM 611 N N . ALA A 1 85 ? 1.907 -15.298 1.910 1.00 87.06 85 ALA A N 1
ATOM 612 C CA . ALA A 1 85 ? 0.869 -15.814 2.799 1.00 87.06 85 ALA A CA 1
ATOM 613 C C . ALA A 1 85 ? 1.301 -15.734 4.271 1.00 87.06 85 ALA A C 1
ATOM 615 O O . ALA A 1 85 ? 0.540 -15.251 5.108 1.00 87.06 85 ALA A O 1
ATOM 616 N N . ALA A 1 86 ? 2.549 -16.108 4.571 1.00 90.25 86 ALA A N 1
ATOM 617 C CA . ALA A 1 86 ? 3.100 -16.029 5.920 1.00 90.25 86 ALA A CA 1
ATOM 618 C C . ALA A 1 86 ? 3.181 -14.578 6.427 1.00 90.25 86 ALA A C 1
ATOM 620 O O . ALA A 1 86 ? 2.872 -14.300 7.586 1.00 90.25 86 ALA A O 1
ATOM 621 N N . HIS A 1 87 ? 3.549 -13.622 5.570 1.00 91.75 87 HIS A N 1
ATOM 622 C CA . HIS A 1 87 ? 3.512 -12.204 5.925 1.00 91.75 87 HIS A CA 1
ATOM 623 C C . HIS A 1 87 ? 2.092 -11.708 6.207 1.00 91.75 87 HIS A C 1
ATOM 625 O O . HIS A 1 87 ? 1.885 -10.937 7.147 1.00 91.75 87 HIS A O 1
ATOM 631 N N . PHE A 1 88 ? 1.108 -12.151 5.422 1.00 91.81 88 PHE A N 1
ATOM 632 C CA . PHE A 1 88 ? -0.290 -11.792 5.642 1.00 91.81 88 PHE A CA 1
ATOM 633 C C . PHE A 1 88 ? -0.830 -12.355 6.960 1.00 91.81 88 PHE A C 1
ATOM 635 O O . PHE A 1 88 ? -1.486 -11.627 7.704 1.00 91.81 88 PHE A O 1
ATOM 642 N N . GLU A 1 89 ? -0.498 -13.601 7.299 1.00 93.06 89 GLU A N 1
ATOM 643 C CA . GLU A 1 89 ? -0.833 -14.192 8.600 1.00 93.06 89 GLU A CA 1
ATOM 644 C C . GLU A 1 89 ? -0.248 -13.367 9.754 1.00 93.06 89 GLU A C 1
ATOM 646 O O . GLU A 1 89 ? -0.992 -12.935 10.634 1.00 93.06 89 GLU A O 1
ATOM 651 N N . LYS A 1 90 ? 1.043 -13.010 9.690 1.00 94.50 90 LYS A N 1
ATOM 652 C CA . LYS A 1 90 ? 1.689 -12.149 10.700 1.00 94.50 90 LYS A CA 1
ATOM 653 C C . LYS A 1 90 ? 1.014 -10.777 10.830 1.00 94.50 90 LYS A C 1
ATOM 655 O O . LYS A 1 90 ? 0.901 -10.241 11.933 1.00 94.50 90 LYS A O 1
ATOM 660 N N . ALA A 1 91 ? 0.559 -10.190 9.720 1.00 95.31 91 ALA A N 1
ATOM 661 C CA . ALA A 1 91 ? -0.210 -8.947 9.744 1.00 95.31 91 ALA A CA 1
ATOM 662 C C . ALA A 1 91 ? -1.557 -9.121 10.464 1.00 95.31 91 ALA A C 1
ATOM 664 O O . ALA A 1 91 ? -1.945 -8.257 11.253 1.00 95.31 91 ALA A O 1
ATOM 665 N N . MET A 1 92 ? -2.269 -10.224 10.220 1.00 95.56 92 MET A N 1
ATOM 666 C CA . MET A 1 92 ? -3.549 -10.505 10.878 1.00 95.56 92 MET A CA 1
ATOM 667 C C . MET A 1 92 ? -3.377 -10.777 12.375 1.00 95.56 92 MET A C 1
ATOM 669 O O . MET A 1 92 ? -4.112 -10.188 13.171 1.00 95.56 92 MET A O 1
ATOM 673 N N . ASP A 1 93 ? -2.362 -11.550 12.764 1.00 95.81 93 ASP A N 1
ATOM 674 C CA . ASP A 1 93 ? -2.005 -11.783 14.169 1.00 95.81 93 ASP A CA 1
ATOM 675 C C . ASP A 1 93 ? -1.728 -10.458 14.898 1.00 95.81 93 ASP A C 1
ATOM 677 O O . ASP A 1 93 ? -2.179 -10.237 16.026 1.00 95.81 93 ASP A O 1
ATOM 681 N N . GLN A 1 94 ? -1.046 -9.518 14.231 1.00 95.62 94 GLN A N 1
ATOM 682 C CA . GLN A 1 94 ? -0.781 -8.190 14.783 1.00 95.62 94 GLN A CA 1
ATOM 683 C C . GLN A 1 94 ? -2.069 -7.378 14.998 1.00 95.62 94 GLN A C 1
ATOM 685 O O . GLN A 1 94 ? -2.196 -6.668 16.002 1.00 95.62 94 GLN A O 1
ATOM 690 N N . LEU A 1 95 ? -3.044 -7.475 14.088 1.00 96.31 95 LEU A N 1
ATOM 691 C CA . LEU A 1 95 ? -4.346 -6.817 14.244 1.00 96.31 95 LEU A CA 1
ATOM 692 C C . LEU A 1 95 ? -5.181 -7.439 15.360 1.00 96.31 95 LEU A C 1
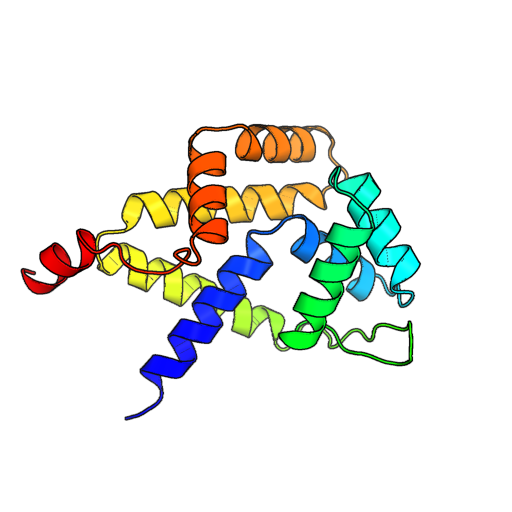ATOM 694 O O . LEU A 1 95 ? -5.829 -6.705 16.113 1.00 96.31 95 LEU A O 1
ATOM 698 N N . GLU A 1 96 ? -5.164 -8.765 15.489 1.00 95.81 96 GLU A N 1
ATOM 699 C CA . GLU A 1 96 ? -5.828 -9.463 16.588 1.00 95.81 96 GLU A CA 1
ATOM 700 C C . GLU A 1 96 ? -5.218 -9.056 17.932 1.00 95.81 96 GLU A C 1
ATOM 702 O O . GLU A 1 96 ? -5.939 -8.664 18.857 1.00 95.81 96 GLU A O 1
ATOM 707 N N . TRP A 1 97 ? -3.886 -9.035 18.016 1.00 94.75 97 TRP A N 1
ATOM 708 C CA . TRP A 1 97 ? -3.182 -8.569 19.202 1.00 94.75 97 TRP A CA 1
ATOM 709 C C . TRP A 1 97 ? -3.543 -7.120 19.545 1.00 94.75 97 TRP A C 1
ATOM 711 O O . TRP A 1 97 ? -3.922 -6.848 20.685 1.00 94.75 97 TRP A O 1
ATOM 721 N N . LEU A 1 98 ? -3.524 -6.195 18.581 1.00 94.25 98 LEU A N 1
ATOM 722 C CA . LEU A 1 98 ? -3.947 -4.807 18.801 1.00 94.25 98 LEU A CA 1
ATOM 723 C C . LEU A 1 98 ? -5.384 -4.718 19.326 1.00 94.25 98 LEU A C 1
ATOM 725 O O . LEU A 1 98 ? -5.653 -4.006 20.298 1.00 94.25 98 LEU A O 1
ATOM 729 N N . ARG A 1 99 ? -6.311 -5.471 18.724 1.00 94.50 99 ARG A N 1
ATOM 730 C CA . ARG A 1 99 ? -7.712 -5.517 19.159 1.00 94.50 99 ARG A CA 1
ATOM 731 C C . ARG A 1 99 ? -7.820 -6.000 20.608 1.00 94.50 99 ARG A C 1
ATOM 733 O O 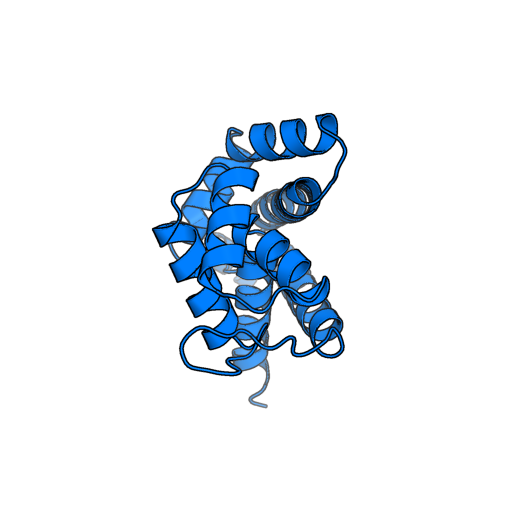. ARG A 1 99 ? -8.558 -5.395 21.383 1.00 94.50 99 ARG A O 1
ATOM 740 N N . SER A 1 100 ? -7.028 -7.004 20.997 1.00 93.56 100 SER A N 1
ATOM 741 C CA . SER A 1 100 ? -6.948 -7.507 22.381 1.00 93.56 100 SER A CA 1
ATOM 742 C C . SER A 1 100 ? -6.429 -6.464 23.383 1.00 93.56 100 SER A C 1
ATOM 744 O O . SER A 1 100 ? -6.719 -6.547 24.575 1.00 93.56 100 SER A O 1
ATOM 746 N N . LYS A 1 101 ? -5.680 -5.460 22.909 1.00 92.44 101 LYS A N 1
ATOM 747 C CA . LYS A 1 101 ? -5.125 -4.357 23.710 1.00 92.44 101 LYS A CA 1
ATOM 748 C C . LYS A 1 101 ? -5.980 -3.091 23.696 1.00 92.44 101 LYS A C 1
ATOM 750 O O . LYS A 1 101 ? -5.518 -2.049 24.146 1.00 92.44 101 LYS A O 1
ATOM 755 N N . GLY A 1 102 ? -7.213 -3.162 23.192 1.00 93.62 102 GLY A N 1
ATOM 756 C CA . GLY A 1 102 ? -8.128 -2.017 23.164 1.00 93.62 102 GLY A CA 1
ATOM 757 C C . GLY A 1 102 ? -7.897 -1.054 21.995 1.00 93.62 102 GLY A C 1
ATOM 758 O O . GLY A 1 102 ? -8.590 -0.046 21.879 1.00 93.62 102 GLY A O 1
ATOM 759 N N . GLU A 1 103 ? -6.999 -1.372 21.060 1.00 94.06 103 GLU A N 1
ATOM 760 C CA . GLU A 1 103 ? -6.671 -0.525 19.903 1.00 94.06 103 GLU A CA 1
ATOM 761 C C . GLU A 1 103 ? -7.685 -0.668 18.749 1.00 94.06 103 GLU A C 1
ATOM 763 O O . GLU A 1 103 ? -7.340 -0.549 17.573 1.00 94.06 103 GLU A O 1
ATOM 768 N N . GLY A 1 104 ? -8.966 -0.905 19.061 1.00 94.94 104 GLY A N 1
ATOM 769 C CA . GLY A 1 104 ? -10.006 -1.233 18.076 1.00 94.94 104 GLY A CA 1
ATOM 770 C C . GLY A 1 104 ? -10.130 -0.204 16.949 1.00 94.94 104 GLY A C 1
ATOM 771 O O . GLY A 1 104 ? -10.178 -0.569 15.781 1.00 94.94 104 GLY A O 1
ATOM 772 N N . ARG A 1 105 ? -10.055 1.094 17.269 1.00 95.06 105 ARG A N 1
ATOM 773 C CA . ARG A 1 105 ? -10.102 2.157 16.251 1.00 95.06 105 ARG A CA 1
ATOM 774 C C . ARG A 1 105 ? -8.898 2.131 15.308 1.00 95.06 105 ARG A C 1
ATOM 776 O O . ARG A 1 105 ? -9.047 2.447 14.134 1.00 95.06 105 ARG A O 1
ATOM 783 N N . GLN A 1 106 ? -7.706 1.819 15.818 1.00 95.25 106 GLN A N 1
ATOM 784 C CA . GLN A 1 106 ? -6.524 1.674 14.972 1.00 95.25 106 GLN A CA 1
ATOM 785 C C . GLN A 1 106 ? -6.679 0.458 14.056 1.00 95.25 106 GLN A C 1
ATOM 787 O O . GLN A 1 106 ? -6.400 0.573 12.869 1.00 95.25 106 GLN A O 1
ATOM 792 N N . VAL A 1 107 ? -7.177 -0.662 14.584 1.00 97.31 107 VAL A N 1
ATOM 793 C CA . VAL A 1 107 ? -7.459 -1.864 13.788 1.00 97.31 107 VAL A CA 1
ATOM 794 C C . VAL A 1 107 ? -8.468 -1.565 12.681 1.00 97.31 107 VAL A C 1
ATOM 796 O O . VAL A 1 107 ? -8.217 -1.906 11.531 1.00 97.31 107 VAL A O 1
ATOM 799 N N . ASP A 1 108 ? -9.567 -0.878 12.990 1.00 97.19 108 ASP A N 1
ATOM 800 C CA . ASP A 1 108 ? -10.578 -0.528 11.990 1.00 97.19 108 ASP A CA 1
ATOM 801 C C . ASP A 1 108 ? -10.011 0.432 10.926 1.00 97.19 108 ASP A C 1
ATOM 803 O O . ASP A 1 108 ? -10.239 0.232 9.734 1.00 97.19 108 ASP A O 1
ATOM 807 N N . ASP A 1 109 ? -9.211 1.432 11.328 1.00 97.31 109 ASP A N 1
ATOM 808 C CA . ASP A 1 109 ? -8.503 2.315 10.389 1.00 97.31 109 ASP A CA 1
ATOM 809 C C . ASP A 1 109 ? -7.571 1.505 9.455 1.00 97.31 109 ASP A C 1
ATOM 811 O O . ASP A 1 109 ? -7.503 1.794 8.260 1.00 97.31 109 ASP A O 1
ATOM 815 N N . ILE A 1 110 ? -6.873 0.490 9.984 1.00 97.75 110 ILE A N 1
ATOM 816 C CA . ILE A 1 110 ? -5.957 -0.373 9.222 1.00 97.75 110 ILE A CA 1
ATOM 817 C C . ILE A 1 110 ? -6.708 -1.293 8.256 1.00 97.75 110 ILE A C 1
ATOM 819 O O . ILE A 1 110 ? -6.298 -1.409 7.107 1.00 97.75 110 ILE A O 1
ATOM 823 N N . LEU A 1 111 ? -7.810 -1.918 8.675 1.00 97.44 111 LEU A N 1
ATOM 824 C CA . LEU A 1 111 ? -8.593 -2.805 7.806 1.00 97.44 111 LEU A CA 1
ATOM 825 C C . LEU A 1 111 ? -9.145 -2.064 6.582 1.00 97.44 111 LEU A C 1
ATOM 827 O O . LEU A 1 111 ? -9.108 -2.589 5.471 1.00 97.44 111 LEU A O 1
ATOM 831 N N . VAL A 1 112 ? -9.597 -0.819 6.760 1.00 96.88 112 VAL A N 1
ATOM 832 C CA . VAL A 1 112 ? -10.029 0.013 5.627 1.00 96.88 112 VAL A CA 1
ATOM 833 C C . VAL A 1 112 ? -8.830 0.462 4.783 1.00 96.88 112 VAL A C 1
ATOM 835 O O . VAL A 1 112 ? -8.946 0.541 3.562 1.00 96.88 112 VAL A O 1
ATOM 838 N N . ALA A 1 113 ? -7.667 0.717 5.394 1.00 97.56 113 ALA A N 1
ATOM 839 C CA . ALA A 1 113 ? -6.443 1.029 4.653 1.00 97.56 113 ALA A CA 1
ATOM 840 C C . ALA A 1 113 ? -5.956 -0.147 3.795 1.00 97.56 113 ALA A C 1
ATOM 842 O O . ALA A 1 113 ? -5.551 0.080 2.658 1.00 97.56 113 ALA A O 1
ATOM 843 N N . LEU A 1 114 ? -6.048 -1.381 4.305 1.00 97.12 114 LEU A N 1
ATOM 844 C CA . LEU A 1 114 ? -5.780 -2.606 3.548 1.00 97.12 114 LEU A CA 1
ATOM 845 C C . LEU A 1 114 ? -6.690 -2.660 2.316 1.00 97.12 114 LEU A C 1
ATOM 847 O O . LEU A 1 114 ? -6.200 -2.685 1.192 1.00 97.12 114 LEU A O 1
ATOM 851 N N . ASP A 1 115 ? -8.009 -2.576 2.497 1.00 96.25 115 ASP A N 1
ATOM 852 C CA . ASP A 1 115 ? -8.946 -2.600 1.366 1.00 96.25 115 ASP A CA 1
ATOM 853 C C . ASP A 1 115 ? -8.680 -1.460 0.363 1.00 96.25 115 ASP A C 1
ATOM 855 O O . ASP A 1 115 ? -8.642 -1.671 -0.849 1.00 96.25 115 ASP A O 1
ATOM 859 N N . ALA A 1 116 ? -8.406 -0.247 0.848 1.00 95.62 116 ALA A N 1
ATOM 860 C CA . ALA A 1 116 ? -8.093 0.893 -0.005 1.00 95.62 116 ALA A CA 1
ATOM 861 C C . ALA A 1 116 ? -6.790 0.706 -0.801 1.00 95.62 116 ALA A C 1
ATOM 863 O O . ALA A 1 116 ? -6.756 1.039 -1.988 1.00 9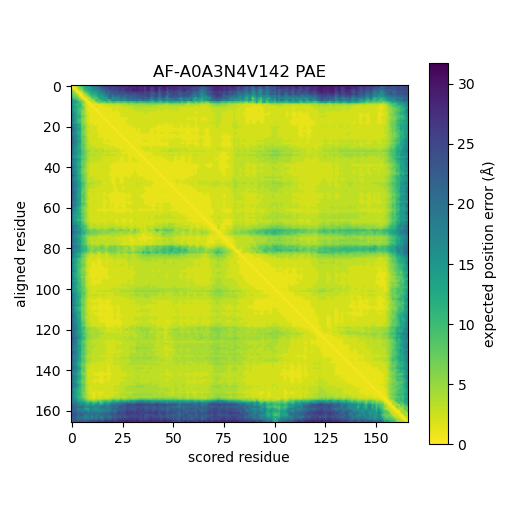5.62 116 ALA A O 1
ATOM 864 N N . ALA A 1 117 ? -5.728 0.182 -0.185 1.00 96.25 117 ALA A N 1
ATOM 865 C CA . ALA A 1 117 ? -4.471 -0.110 -0.869 1.00 96.25 117 ALA A CA 1
ATOM 866 C C . ALA A 1 117 ? -4.676 -1.169 -1.957 1.00 96.25 117 ALA A C 1
ATOM 868 O O . ALA A 1 117 ? -4.281 -0.970 -3.099 1.00 96.25 117 ALA A O 1
ATOM 869 N N . TRP A 1 118 ? -5.409 -2.237 -1.659 1.00 95.38 118 TRP A N 1
ATOM 870 C CA . TRP A 1 118 ? -5.708 -3.292 -2.627 1.00 95.38 118 TRP A CA 1
ATOM 871 C C . TRP A 1 118 ? -6.725 -2.876 -3.696 1.00 95.38 118 TRP A C 1
ATOM 873 O O . TRP A 1 118 ? -6.775 -3.447 -4.780 1.00 95.38 118 TRP A O 1
ATOM 883 N N . ASN A 1 119 ? -7.522 -1.838 -3.470 1.00 95.06 119 ASN A N 1
ATOM 884 C CA . ASN A 1 119 ? -8.390 -1.299 -4.510 1.00 95.06 119 ASN A CA 1
ATOM 885 C C . ASN A 1 119 ? -7.626 -0.467 -5.559 1.00 95.06 119 ASN A C 1
ATOM 887 O O . ASN A 1 119 ? -8.153 -0.253 -6.655 1.00 95.06 119 ASN A O 1
ATOM 891 N N . THR A 1 120 ? -6.380 -0.036 -5.303 1.00 90.19 120 THR A N 1
ATOM 892 C CA . THR A 1 120 ? -5.596 0.725 -6.299 1.00 90.19 120 THR A CA 1
ATOM 893 C C . THR A 1 120 ? -5.086 -0.125 -7.458 1.00 90.19 120 THR A C 1
ATOM 895 O O . THR A 1 120 ? -4.924 0.398 -8.565 1.00 90.19 120 THR A O 1
ATOM 898 N N . ARG A 1 121 ? -4.917 -1.436 -7.262 1.00 90.38 121 ARG A N 1
ATOM 899 C CA . ARG A 1 121 ? -4.600 -2.386 -8.343 1.00 90.38 121 ARG A CA 1
ATOM 900 C C . ARG A 1 121 ? -5.774 -2.676 -9.273 1.00 90.38 121 ARG A C 1
ATOM 902 O O . ARG A 1 121 ? -5.579 -3.095 -10.405 1.00 90.38 121 ARG A O 1
ATOM 909 N N . SER A 1 122 ? -7.008 -2.396 -8.853 1.00 92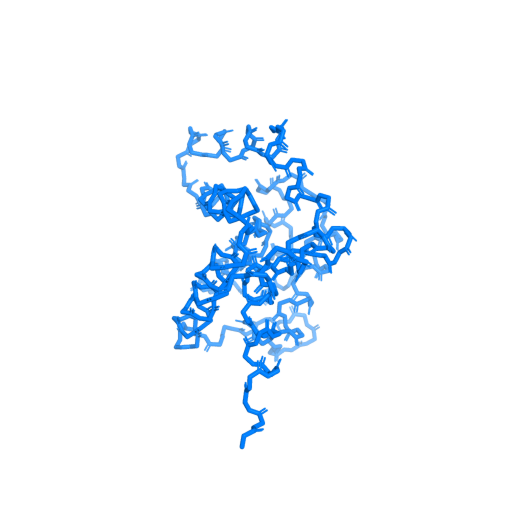.44 122 SER A N 1
ATOM 910 C CA . SER A 1 122 ? -8.187 -2.756 -9.643 1.00 92.44 122 SER A CA 1
ATOM 911 C C . SER A 1 122 ? -8.291 -1.978 -10.961 1.00 92.44 122 SER A C 1
ATOM 913 O O . SER A 1 122 ? -8.121 -0.759 -10.999 1.00 92.44 122 SER A O 1
ATOM 915 N N . ALA A 1 123 ? -8.657 -2.655 -12.050 1.00 90.81 123 ALA A N 1
ATOM 916 C CA . ALA A 1 123 ? -9.019 -1.990 -13.304 1.00 90.81 123 ALA A CA 1
ATOM 917 C C . ALA A 1 123 ? -10.297 -1.132 -13.176 1.00 90.81 123 ALA A C 1
ATOM 919 O O . ALA A 1 123 ? -10.486 -0.197 -13.953 1.00 90.81 123 ALA A O 1
ATOM 920 N N . ASP A 1 124 ? -11.147 -1.407 -12.180 1.00 94.75 124 ASP A N 1
ATOM 921 C CA . ASP A 1 124 ? -12.396 -0.686 -11.933 1.00 94.75 124 ASP A CA 1
ATOM 922 C C . ASP A 1 124 ? -12.133 0.750 -11.420 1.00 94.75 124 ASP A C 1
ATOM 924 O O . ASP A 1 124 ? -11.602 0.932 -10.315 1.00 94.75 124 ASP A O 1
ATOM 928 N N . PRO A 1 125 ? -12.518 1.802 -12.173 1.00 92.50 125 PRO A N 1
ATOM 929 C CA . PRO A 1 125 ? -12.365 3.187 -11.737 1.00 92.50 125 PRO A CA 1
ATOM 930 C C . PRO A 1 125 ? -13.096 3.515 -10.430 1.00 92.50 125 PRO A C 1
ATOM 932 O O . PRO A 1 125 ? -12.611 4.357 -9.674 1.00 92.50 125 PRO A O 1
ATOM 935 N N . ALA A 1 126 ? -14.227 2.863 -10.137 1.00 94.06 126 ALA A N 1
ATOM 936 C CA . ALA A 1 126 ? -15.000 3.120 -8.924 1.00 94.06 126 ALA A CA 1
ATOM 937 C C . ALA A 1 126 ? -14.245 2.659 -7.670 1.00 94.06 126 ALA A C 1
ATOM 939 O O . ALA A 1 126 ? -14.164 3.402 -6.689 1.00 94.06 126 ALA A O 1
ATOM 940 N N . LYS A 1 127 ? -13.608 1.482 -7.726 1.00 94.81 127 LYS A N 1
ATOM 941 C CA . LYS A 1 127 ? -12.737 0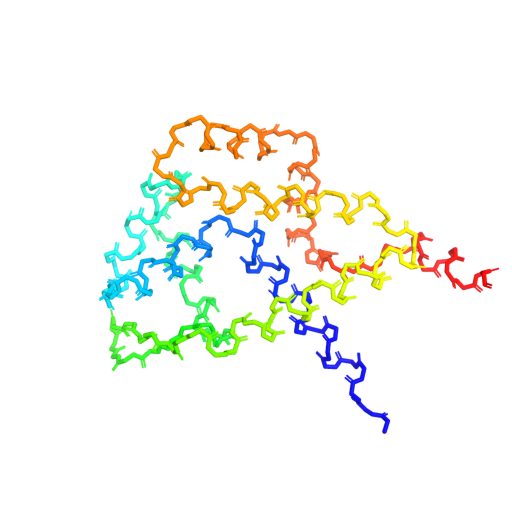.982 -6.650 1.00 94.81 127 LYS A CA 1
ATOM 942 C C . LYS A 1 127 ? -11.558 1.918 -6.397 1.00 94.81 127 LYS A C 1
ATOM 944 O O . LYS A 1 127 ? -11.279 2.275 -5.254 1.00 94.81 127 LYS A O 1
ATOM 949 N N . ARG A 1 128 ? -10.917 2.408 -7.460 1.00 93.25 128 ARG A N 1
ATOM 950 C CA . ARG A 1 128 ? -9.805 3.368 -7.336 1.00 93.25 128 ARG A CA 1
ATOM 951 C C . ARG A 1 128 ? -10.238 4.702 -6.751 1.00 93.25 128 ARG A C 1
ATOM 953 O O . ARG A 1 128 ? -9.516 5.278 -5.939 1.00 93.25 128 ARG A O 1
ATOM 960 N N . LEU A 1 129 ? -11.413 5.189 -7.145 1.00 92.38 129 LEU A N 1
ATOM 961 C CA . LEU A 1 129 ? -11.986 6.401 -6.576 1.00 92.38 129 LEU A CA 1
ATOM 962 C C . LEU A 1 129 ? -12.273 6.220 -5.081 1.00 92.38 129 LEU A C 1
ATOM 964 O O . LEU A 1 129 ? -11.922 7.094 -4.293 1.00 92.38 129 LEU A O 1
ATOM 968 N N . SER A 1 130 ? -12.841 5.079 -4.683 1.00 92.19 130 SER A N 1
ATOM 969 C CA . SER A 1 130 ? -13.081 4.749 -3.274 1.00 92.19 130 SER A CA 1
ATOM 970 C C . SER A 1 130 ? -11.781 4.729 -2.458 1.00 92.19 130 SER A C 1
ATOM 972 O O . SER A 1 130 ? -11.703 5.360 -1.402 1.00 92.19 130 SER A O 1
ATOM 974 N N . ALA A 1 131 ? -10.711 4.127 -2.990 1.00 93.25 131 ALA A N 1
ATOM 975 C CA . ALA A 1 131 ? -9.389 4.151 -2.364 1.00 93.25 131 ALA A CA 1
ATOM 976 C C . ALA A 1 131 ? -8.845 5.580 -2.171 1.00 93.25 131 ALA A C 1
ATOM 978 O O . ALA A 1 131 ? -8.332 5.926 -1.104 1.00 93.25 131 ALA A O 1
ATOM 979 N N . ALA A 1 132 ? -8.982 6.441 -3.185 1.00 91.81 132 ALA A N 1
ATOM 980 C CA . ALA A 1 132 ? -8.582 7.845 -3.088 1.00 91.81 132 ALA A CA 1
ATOM 981 C C . ALA A 1 132 ? -9.419 8.616 -2.048 1.00 91.81 132 ALA A C 1
ATOM 983 O O . ALA A 1 132 ? -8.875 9.406 -1.273 1.00 91.81 132 ALA A O 1
ATOM 984 N N . GLN A 1 133 ? -10.726 8.350 -1.979 1.00 94.25 133 GLN A N 1
ATOM 985 C CA . GLN A 1 133 ? -11.620 8.931 -0.974 1.00 94.25 133 GLN A CA 1
ATOM 986 C C . GLN A 1 133 ? -11.243 8.502 0.448 1.00 94.25 133 GLN A C 1
ATOM 988 O O . GLN A 1 133 ? -11.248 9.341 1.350 1.00 94.25 133 GLN A O 1
ATOM 993 N N . PHE A 1 134 ? -10.859 7.237 0.659 1.00 94.62 134 PHE A N 1
ATOM 994 C CA . PHE A 1 134 ? -10.352 6.784 1.954 1.00 94.62 134 PHE A CA 1
ATOM 995 C C . PHE A 1 134 ? -9.106 7.567 2.376 1.00 94.62 134 PHE A C 1
ATOM 997 O O . PHE A 1 134 ? -9.076 8.074 3.499 1.00 94.62 134 PHE A O 1
ATOM 1004 N N . ARG A 1 135 ? -8.118 7.736 1.486 1.00 90.94 135 ARG A N 1
ATOM 1005 C CA . ARG A 1 135 ? -6.897 8.510 1.788 1.00 90.94 135 ARG A CA 1
ATOM 1006 C C . ARG A 1 135 ? -7.215 9.948 2.210 1.00 90.94 135 ARG A C 1
ATOM 1008 O O . ARG A 1 135 ? -6.610 10.469 3.143 1.00 90.94 135 ARG A O 1
ATOM 1015 N N . ALA A 1 136 ? -8.221 10.562 1.587 1.00 93.06 136 ALA A N 1
ATOM 1016 C CA . ALA A 1 136 ? -8.707 11.896 1.940 1.00 93.06 136 ALA A CA 1
ATOM 1017 C C . ALA A 1 136 ? -9.644 11.928 3.168 1.00 93.06 136 ALA A C 1
ATOM 1019 O O . ALA A 1 136 ? -10.029 13.006 3.629 1.00 93.06 136 ALA A O 1
ATOM 1020 N N . SER A 1 137 ? -10.038 10.780 3.720 1.00 96.44 137 SER A N 1
ATOM 1021 C CA . SER A 1 137 ? -10.951 10.692 4.862 1.00 96.44 137 SER A CA 1
ATOM 1022 C C . SER A 1 137 ? -10.247 10.966 6.197 1.00 96.44 137 SER A C 1
ATOM 1024 O O . SER A 1 137 ? -9.020 10.984 6.308 1.00 96.44 137 SER A O 1
ATOM 1026 N N . ALA A 1 138 ? -11.029 11.148 7.265 1.00 96.81 138 ALA A N 1
ATOM 1027 C CA . ALA A 1 138 ? -10.473 11.268 8.611 1.00 96.81 138 ALA A CA 1
ATOM 1028 C C . ALA A 1 138 ? -9.780 9.979 9.092 1.00 96.81 138 ALA A C 1
ATOM 1030 O O . ALA A 1 138 ? -8.869 10.069 9.911 1.00 96.81 138 ALA A O 1
ATOM 1031 N N . ALA A 1 139 ? -10.219 8.802 8.634 1.00 96.06 139 ALA A N 1
ATOM 1032 C CA . ALA A 1 139 ? -9.576 7.525 8.949 1.00 96.06 139 ALA A CA 1
ATOM 1033 C C . ALA A 1 139 ? -8.230 7.398 8.227 1.00 96.06 139 ALA A C 1
ATOM 1035 O O . ALA A 1 139 ? -7.214 7.175 8.881 1.00 96.06 139 ALA A O 1
ATOM 1036 N N . GLY A 1 140 ? -8.204 7.690 6.923 1.00 95.88 140 GLY A N 1
ATOM 1037 C CA . GLY A 1 140 ? -6.975 7.710 6.125 1.00 95.88 140 GLY A CA 1
ATOM 1038 C C . GLY A 1 140 ? -5.924 8.670 6.680 1.00 95.88 140 GLY A C 1
ATOM 1039 O O . GLY A 1 140 ? -4.776 8.283 6.854 1.00 95.88 140 GLY A O 1
ATOM 1040 N N . ARG A 1 141 ? -6.316 9.886 7.090 1.00 96.88 141 ARG A N 1
ATOM 1041 C CA . ARG A 1 141 ? -5.382 10.827 7.740 1.00 96.88 141 ARG A CA 1
ATOM 1042 C C . ARG A 1 141 ? -4.806 10.308 9.058 1.00 96.88 141 ARG A C 1
ATOM 1044 O O . ARG A 1 141 ? -3.644 10.562 9.346 1.00 96.88 141 ARG A O 1
ATOM 1051 N N . ARG A 1 142 ? -5.598 9.600 9.874 1.00 96.69 142 ARG A N 1
ATOM 1052 C CA . ARG A 1 142 ? -5.087 8.989 11.114 1.00 96.69 142 ARG A CA 1
ATOM 1053 C C . ARG A 1 142 ? -4.129 7.842 10.822 1.00 96.69 142 ARG A C 1
ATOM 1055 O O . ARG A 1 142 ? -3.148 7.690 11.538 1.00 96.69 142 ARG A O 1
ATOM 1062 N N . HIS A 1 143 ? -4.423 7.025 9.814 1.00 97.00 143 HIS A N 1
ATOM 1063 C CA . HIS A 1 143 ? -3.526 5.962 9.362 1.00 97.00 143 HIS A CA 1
ATOM 1064 C C . HIS A 1 143 ? -2.196 6.542 8.853 1.00 97.00 143 HIS A C 1
ATOM 1066 O O . HIS A 1 143 ? -1.149 6.167 9.375 1.00 97.00 143 HIS A O 1
ATOM 1072 N N . ALA A 1 144 ? -2.239 7.550 7.977 1.00 95.25 144 ALA A N 1
ATOM 1073 C CA . ALA A 1 144 ? -1.050 8.253 7.490 1.00 95.25 144 ALA A CA 1
ATOM 1074 C C . ALA A 1 144 ? -0.224 8.872 8.632 1.00 95.25 144 ALA A C 1
ATOM 1076 O O . ALA A 1 144 ? 0.982 8.654 8.713 1.00 95.25 144 ALA A O 1
ATOM 1077 N N . ALA A 1 145 ? -0.875 9.545 9.587 1.00 95.69 145 ALA A N 1
ATOM 1078 C CA . ALA A 1 145 ? -0.192 10.101 10.755 1.00 95.69 145 ALA A CA 1
ATOM 1079 C C . ALA A 1 145 ? 0.511 9.023 11.604 1.00 95.69 145 ALA A C 1
ATOM 1081 O O . ALA A 1 145 ? 1.564 9.280 12.184 1.00 95.69 145 ALA A O 1
ATOM 1082 N N . ARG A 1 146 ? -0.040 7.801 11.678 1.00 95.69 146 ARG A N 1
ATOM 1083 C CA . ARG A 1 146 ? 0.609 6.685 12.386 1.00 95.69 146 ARG A CA 1
ATOM 1084 C C . ARG A 1 146 ? 1.839 6.169 11.652 1.00 95.69 146 ARG A C 1
ATOM 1086 O O . ARG A 1 146 ? 2.820 5.848 12.321 1.00 95.69 146 ARG A O 1
ATOM 1093 N N . LEU A 1 147 ? 1.796 6.100 10.322 1.00 93.88 147 LEU A N 1
ATOM 1094 C CA . LEU A 1 147 ? 2.955 5.756 9.495 1.00 93.88 147 LEU A CA 1
ATOM 1095 C C . LEU A 1 147 ? 4.081 6.782 9.679 1.00 93.88 147 LEU A C 1
ATOM 1097 O O . LEU A 1 147 ? 5.203 6.404 10.009 1.00 93.88 147 LEU A O 1
ATOM 1101 N N . GLU A 1 148 ? 3.763 8.074 9.569 1.00 93.06 148 GLU A N 1
ATOM 1102 C CA . GLU A 1 148 ? 4.722 9.171 9.773 1.00 93.06 148 GLU A CA 1
ATOM 1103 C C . GLU A 1 148 ? 5.347 9.133 11.174 1.00 93.06 148 GLU A C 1
ATOM 1105 O O . GLU A 1 148 ? 6.561 9.265 11.331 1.00 93.06 148 GLU A O 1
ATOM 1110 N N . ALA A 1 149 ? 4.528 8.885 12.199 1.00 93.50 149 ALA A N 1
ATOM 1111 C CA . ALA A 1 149 ? 4.978 8.774 13.581 1.00 93.50 149 ALA A CA 1
ATOM 1112 C C . ALA A 1 149 ? 5.622 7.418 13.927 1.00 93.50 149 ALA A C 1
ATOM 1114 O O . ALA A 1 149 ? 5.984 7.213 15.085 1.00 93.50 149 ALA A O 1
ATOM 1115 N N . ARG A 1 150 ? 5.741 6.480 12.971 1.00 93.06 150 ARG A N 1
ATOM 1116 C CA . ARG A 1 150 ? 6.239 5.105 13.190 1.00 93.06 150 ARG A CA 1
ATOM 1117 C C . ARG A 1 150 ? 5.538 4.395 14.355 1.00 93.06 150 ARG A C 1
ATOM 1119 O O . ARG A 1 150 ? 6.159 3.732 15.177 1.00 93.06 150 ARG A O 1
ATOM 1126 N N . SER A 1 151 ? 4.227 4.587 14.438 1.00 93.50 151 SER A N 1
ATOM 1127 C CA . SER A 1 151 ? 3.363 4.065 15.506 1.00 93.50 151 SER A CA 1
ATOM 1128 C C . SER A 1 151 ? 2.289 3.107 14.992 1.00 93.50 151 SER A C 1
ATOM 1130 O O . SER A 1 151 ? 1.540 2.547 15.790 1.00 93.50 151 SER A O 1
ATOM 1132 N N . LEU A 1 152 ? 2.205 2.906 13.670 1.00 94.25 152 LEU A N 1
ATOM 1133 C CA . LEU A 1 152 ? 1.297 1.932 13.073 1.00 94.25 152 LEU A CA 1
ATOM 1134 C C . LEU A 1 152 ? 1.601 0.538 13.623 1.00 94.25 152 LEU A C 1
ATOM 1136 O O . LEU A 1 152 ? 2.755 0.129 13.654 1.00 94.25 152 LEU A O 1
ATOM 1140 N N . GLY A 1 153 ? 0.570 -0.190 14.043 1.00 93.06 153 GLY A N 1
ATOM 1141 C CA . GLY A 1 153 ? 0.761 -1.536 14.567 1.00 93.06 153 GLY A CA 1
ATOM 1142 C C . GLY A 1 153 ? 1.185 -1.562 16.039 1.00 93.06 153 GLY A C 1
ATOM 1143 O O . GLY A 1 153 ? 1.278 -2.641 16.611 1.00 93.06 153 GLY A O 1
ATOM 1144 N N . HIS A 1 154 ? 1.390 -0.412 16.689 1.00 92.69 154 HIS A N 1
ATOM 1145 C CA . HIS A 1 154 ? 1.792 -0.334 18.093 1.00 92.69 154 HIS A CA 1
ATOM 1146 C C . HIS A 1 154 ? 0.650 0.141 18.998 1.00 92.69 154 HIS A C 1
ATOM 1148 O O . HIS A 1 154 ? -0.243 0.886 18.587 1.00 92.69 154 HIS A O 1
ATOM 1154 N N . VAL A 1 155 ? 0.691 -0.288 20.262 1.00 89.88 155 VAL A N 1
ATOM 1155 C CA . VAL A 1 155 ? -0.265 0.144 21.289 1.00 89.88 155 VAL A CA 1
ATOM 1156 C C . VAL A 1 155 ? 0.066 1.566 21.725 1.00 89.88 155 VAL A C 1
ATOM 1158 O O . VAL A 1 155 ? 1.222 1.902 21.988 1.00 89.88 155 VAL A O 1
ATOM 1161 N N . SER A 1 156 ? -0.955 2.410 21.812 1.00 80.12 156 SER A N 1
ATOM 1162 C CA . SER A 1 156 ? -0.817 3.766 22.324 1.00 80.12 156 SER A CA 1
ATOM 1163 C C . SER A 1 156 ? -0.488 3.751 23.822 1.00 80.12 156 SER A C 1
ATOM 1165 O O . SER A 1 156 ? -0.865 2.840 24.558 1.00 80.12 156 SER A O 1
ATOM 1167 N N . ALA A 1 157 ? 0.169 4.803 24.321 1.00 70.12 157 ALA A N 1
ATOM 1168 C CA . ALA A 1 157 ? 0.472 4.929 25.752 1.00 70.12 157 ALA A CA 1
ATOM 1169 C C . ALA A 1 157 ? -0.783 4.835 26.653 1.00 70.12 157 ALA A C 1
ATOM 1171 O O . ALA A 1 157 ? -0.679 4.467 27.820 1.00 70.12 157 ALA A O 1
ATOM 1172 N N . VAL A 1 158 ? -1.966 5.137 26.105 1.00 59.44 158 VAL A N 1
ATOM 1173 C CA . VAL A 1 158 ? -3.264 5.010 26.783 1.00 59.44 158 VAL A CA 1
ATOM 1174 C C . VAL A 1 158 ? -3.747 3.553 26.794 1.00 59.44 158 VAL A C 1
ATOM 1176 O O . VAL A 1 158 ? -4.099 3.048 27.858 1.00 59.44 158 VAL A O 1
ATOM 1179 N N . GLY A 1 159 ? -3.679 2.843 25.662 1.00 54.44 159 GLY A N 1
ATOM 1180 C CA . GLY A 1 159 ? -4.058 1.424 25.571 1.00 54.44 159 GLY A CA 1
ATOM 1181 C C . GLY A 1 159 ? -3.179 0.498 26.422 1.00 54.44 159 GLY A C 1
ATOM 1182 O O . GLY A 1 159 ? -3.661 -0.479 26.997 1.00 54.44 159 GLY A O 1
ATOM 1183 N N . ALA A 1 160 ? -1.900 0.847 26.610 1.00 57.31 160 ALA A N 1
ATOM 1184 C CA . ALA A 1 160 ? -0.983 0.098 27.473 1.00 57.31 160 ALA A CA 1
ATOM 1185 C C . ALA A 1 160 ? -1.420 0.097 28.953 1.00 57.31 160 ALA A C 1
ATOM 1187 O O . ALA A 1 160 ? -1.206 -0.886 29.663 1.00 57.31 160 ALA A O 1
ATOM 1188 N N . ALA A 1 161 ? -2.055 1.178 29.418 1.00 50.38 161 ALA A N 1
ATOM 1189 C CA . ALA A 1 161 ? -2.528 1.311 30.794 1.00 50.38 161 ALA A CA 1
ATOM 1190 C C . ALA A 1 161 ? -3.865 0.587 31.044 1.00 50.38 161 ALA A C 1
ATOM 1192 O O . ALA A 1 161 ? -4.114 0.139 32.164 1.00 50.38 161 ALA A O 1
ATOM 1193 N N . GLU A 1 162 ? -4.715 0.456 30.024 1.00 53.47 162 GLU A N 1
ATOM 1194 C CA . GLU A 1 162 ? -5.985 -0.278 30.108 1.00 53.47 162 GLU A CA 1
ATOM 1195 C C . GLU A 1 162 ? -5.771 -1.792 30.002 1.00 53.47 162 GLU A C 1
ATOM 1197 O O . GLU A 1 162 ? -6.321 -2.544 30.804 1.00 53.47 162 GLU A O 1
ATOM 1202 N N . GLY A 1 163 ? -4.883 -2.244 29.110 1.00 52.66 163 GLY A N 1
ATOM 1203 C CA . GLY A 1 163 ? -4.531 -3.662 28.971 1.00 52.66 163 GLY A CA 1
ATOM 1204 C C . GLY A 1 163 ? -3.737 -4.255 30.144 1.00 52.66 163 GLY A C 1
ATOM 1205 O O . GLY A 1 163 ? -3.624 -5.471 30.234 1.00 52.66 163 GLY A O 1
ATOM 1206 N N . ALA A 1 164 ? -3.182 -3.424 31.033 1.00 52.69 164 ALA A N 1
ATOM 1207 C CA . ALA A 1 164 ? -2.544 -3.858 32.282 1.00 52.69 164 ALA A CA 1
ATOM 1208 C C . ALA A 1 164 ? -3.526 -3.944 33.469 1.00 52.69 164 ALA A C 1
ATOM 1210 O O . ALA A 1 164 ? -3.146 -4.389 34.551 1.00 52.69 164 ALA A O 1
ATOM 1211 N N . ARG A 1 165 ? -4.767 -3.467 33.293 1.00 49.66 165 ARG A N 1
ATOM 1212 C CA . ARG A 1 165 ? -5.822 -3.456 34.321 1.00 49.66 165 ARG A CA 1
ATOM 1213 C C . ARG A 1 165 ? -6.899 -4.527 34.108 1.00 49.66 165 ARG A C 1
ATOM 1215 O O . ARG A 1 165 ? -7.749 -4.668 34.985 1.00 49.66 165 ARG A O 1
ATOM 1222 N N . ALA A 1 166 ? -6.872 -5.225 32.973 1.00 45.91 166 ALA A N 1
ATOM 1223 C CA . ALA A 1 166 ? -7.726 -6.367 32.647 1.00 45.91 166 ALA A CA 1
ATOM 1224 C C . ALA A 1 166 ? -6.984 -7.682 32.917 1.00 45.91 166 ALA A C 1
ATOM 1226 O O . ALA A 1 166 ? -7.653 -8.635 33.370 1.00 45.91 166 ALA A O 1
#

Mean predicted aligned error: 5.48 Å

Solvent-accessible surface area (backbone atoms only — not comparable to full-atom values): 8764 Å² total; per-residue (Å²): 144,75,64,73,69,58,52,52,52,52,7,33,51,30,44,56,43,51,40,30,45,60,49,48,40,42,51,48,44,30,74,74,65,53,33,49,46,70,57,47,14,45,53,35,9,66,73,75,72,53,51,46,69,58,34,40,54,48,51,54,46,38,39,76,72,65,66,31,40,78,69,50,100,60,30,42,30,70,69,66,61,80,62,50,56,58,37,50,50,34,24,50,54,41,43,52,52,35,43,74,34,68,38,46,71,59,40,54,35,46,56,53,32,31,53,28,14,59,20,59,69,45,89,50,66,67,45,33,49,51,21,53,49,41,55,74,31,78,52,32,48,53,46,51,52,24,55,77,66,72,42,57,82,55,80,48,85,66,34,55,60,53,55,73,74,114

Sequence (166 aa):
MTSSFDSSSEGVQALIVFTDPVCVYCLDLVHEGLTSEAEIAARAAERIGVTVEHAAAVLDGLIGVGYIGRAGLTEIADLGLDDFAAHFEKAMDQLEWLRSKGEGRQVDDILVALDAAWNTRSADPAKRLSAAQFRASAAGRRHAARLEARSLGHVSAVGAAEGARA

Foldseek 3Di:
DPVPVVLLVLLQVLLVQLLALLNVQLLVCVVVPDWFLQVSLVVSCVLLVHDSVVSSVVVVVCCVSPCWHHPDPGTIHHPDCPCVVVSVVSNVVLLVVCVLLVVVLLSVLSVLSSQLSVLSNDPDPVSVVSSVVSCVDPSVVVNVVCVVVVNRSHDDPVSVVVSVVD

Secondary structure (DSSP, 8-state):
---HHHHHHHHHHHHHHHH-HHHHHHHHHHHTT--BHHHHHHHHHHHHT--HHHHHHHHHHHHHTTSSEE-SSSBEEP--SHHHHHHHHHHHHHHHHHHHTT-HHHHHHHHHHHHHHHHTT-S-HHHHHHHHHHHTSHHHHHHHHHHHTT-TTS--HHHHHHTTT-